Protein AF-A0A2P4XX63-F1 (afdb_monomer_lite)

pLDDT: mean 94.9, std 4.75, range [58.69, 98.56]

Foldseek 3Di:
DACCDPPQPLSVLLVVLLVLLVVLLVLLVVLLVVQAQLLVDDVSHPDPVLNLLVLLQDFCVCVVPVPVSVCVQVVDPVSVVSLVVCCVVCVVSLVSLVCSVVSLVVSVVSVVVSQVCQVVCVSVVDHLVVLCVRPSSVVSNVSSVVSSVSSVVSCVVRQPNSSSRRSVVSNVVVPD

Sequence (176 aa):
MEFLAEENDCGQTLLRLVSRGSAIIAELLRLSNNIPGVFMGPSHVEDPEQLKYLNILFDFAYLKNPEDFENMVNSNTELLDVDDEFMDNHEDILDRFYQLFDGIYKYISDYLEFLDNLEKGFFIQHTLANILLDTDGAQLMCEASSFYKVELLLLDRKIPGPTREKMVIAFYRSKG

Secondary structure (DSSP, 8-state):
--TT-TT-HHHHHHHHHHHHHHHHHHHHHHHHTT--HHHH-GGG-SSGGGGGGGGT---GGGGG-HHHHHHHHHT-HHHHHHHHHHHHHHHHHHHHHHHHHHHHHHHHHHHHHHHHHHHTTTTTT--HHHHHHSHHHHHHHHHHHHHHHHHHHHHHHHS-HHHHHHHHHHHHHHH-

InterPro domains:
  IPR019393 WASH complex, subunit strumpellin [PF10266] (22-176)
  IPR019393 WASH complex, subunit strumpellin [PTHR15691] (1-176)

Radius of gyration: 21.19 Å; chains: 1; bounding box: 50×25×63 Å

Structure (mmCIF, N/CA/C/O backbone):
data_AF-A0A2P4XX63-F1
#
_entry.id   AF-A0A2P4XX63-F1
#
loop_
_atom_site.group_PDB
_atom_site.id
_atom_site.type_symbol
_atom_site.label_atom_id
_atom_site.label_alt_id
_atom_site.label_comp_id
_atom_site.label_asym_id
_atom_site.label_entity_id
_atom_site.label_seq_id
_atom_site.pdbx_PDB_ins_code
_atom_site.Cartn_x
_atom_site.Cartn_y
_atom_site.Cartn_z
_atom_site.occupancy
_atom_site.B_iso_or_equiv
_atom_site.auth_seq_id
_atom_site.auth_comp_id
_atom_site.auth_asym_id
_atom_site.auth_atom_id
_atom_site.pdbx_PDB_model_num
ATOM 1 N N . MET A 1 1 ? 16.998 -4.851 -31.791 1.00 60.56 1 MET A N 1
ATOM 2 C CA . MET A 1 1 ? 16.300 -5.789 -30.896 1.00 60.56 1 MET A CA 1
ATOM 3 C C . MET A 1 1 ? 15.303 -4.940 -30.145 1.00 60.56 1 MET A C 1
ATOM 5 O O . MET A 1 1 ? 15.705 -3.893 -29.655 1.00 60.56 1 MET A O 1
ATOM 9 N N . GLU A 1 2 ? 14.025 -5.283 -30.222 1.00 85.00 2 GLU A N 1
ATOM 10 C CA . GLU A 1 2 ? 12.947 -4.505 -29.609 1.00 85.00 2 GLU A CA 1
ATOM 11 C C . GLU A 1 2 ? 13.089 -4.567 -28.084 1.00 85.00 2 GLU A C 1
ATOM 13 O O . GLU A 1 2 ? 13.375 -5.634 -27.537 1.00 85.00 2 GLU A O 1
ATOM 18 N N . PHE A 1 3 ? 12.976 -3.430 -27.392 1.00 88.75 3 PHE A N 1
ATOM 19 C CA . PHE A 1 3 ? 13.213 -3.385 -25.946 1.00 88.75 3 PHE A CA 1
ATOM 20 C C . PHE A 1 3 ? 12.210 -4.255 -25.175 1.00 88.75 3 PHE A C 1
ATOM 22 O O . PHE A 1 3 ? 12.572 -4.875 -24.181 1.00 88.75 3 PHE A O 1
ATOM 29 N N . LEU A 1 4 ? 10.980 -4.369 -25.680 1.00 92.00 4 LEU A N 1
ATOM 30 C CA . LEU A 1 4 ? 9.896 -5.144 -25.074 1.00 92.00 4 LEU A CA 1
ATOM 31 C C . LEU A 1 4 ? 9.779 -6.581 -25.599 1.00 92.00 4 LEU A C 1
ATOM 33 O O . LEU A 1 4 ? 8.778 -7.244 -25.333 1.00 92.00 4 LEU A O 1
ATOM 37 N N . ALA A 1 5 ? 10.778 -7.077 -26.331 1.00 93.19 5 ALA A N 1
ATOM 38 C CA . ALA A 1 5 ? 10.790 -8.472 -26.756 1.00 93.19 5 ALA A CA 1
ATOM 39 C C . ALA A 1 5 ? 10.753 -9.421 -25.537 1.00 93.19 5 ALA A C 1
ATOM 41 O O . ALA A 1 5 ? 11.236 -9.075 -24.454 1.00 93.19 5 ALA A O 1
ATOM 42 N N . GLU A 1 6 ? 10.160 -10.608 -25.682 1.00 91.19 6 GLU A N 1
ATOM 43 C CA . GLU A 1 6 ? 9.986 -11.556 -24.567 1.00 91.19 6 GLU A CA 1
ATOM 44 C C . GLU A 1 6 ? 11.326 -12.058 -24.015 1.00 91.19 6 GLU A C 1
ATOM 46 O O . GLU A 1 6 ? 11.448 -12.322 -22.821 1.00 91.19 6 GLU A O 1
ATOM 51 N N . GLU A 1 7 ? 12.342 -12.140 -24.871 1.00 92.00 7 GLU A N 1
ATOM 52 C CA . GLU A 1 7 ? 13.711 -12.509 -24.519 1.00 92.00 7 GLU A CA 1
ATOM 53 C C . GLU A 1 7 ? 14.511 -11.382 -23.847 1.00 92.00 7 GLU A C 1
ATOM 55 O O . GLU A 1 7 ? 15.633 -11.611 -23.391 1.00 92.00 7 GLU A O 1
ATOM 60 N N . ASN A 1 8 ? 13.975 -10.157 -23.801 1.00 92.94 8 ASN A N 1
ATOM 61 C CA . ASN A 1 8 ? 14.645 -9.033 -23.165 1.00 92.94 8 ASN A CA 1
ATOM 62 C C . ASN A 1 8 ? 14.301 -8.970 -21.674 1.00 92.94 8 ASN A C 1
ATOM 64 O O . ASN A 1 8 ? 13.370 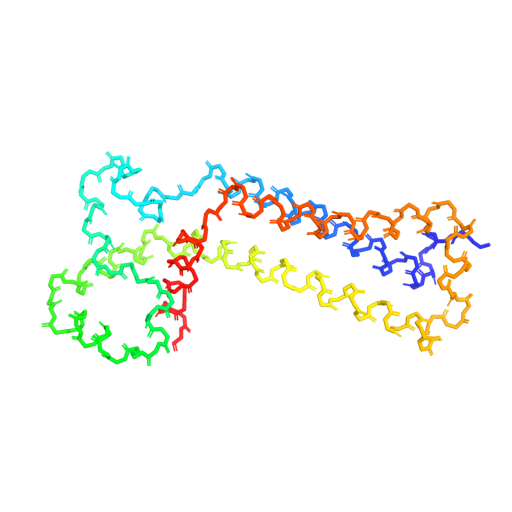-8.276 -21.262 1.00 92.94 8 ASN A O 1
ATOM 68 N N . ASP A 1 9 ? 15.102 -9.644 -20.850 1.00 93.75 9 ASP A N 1
ATOM 69 C CA . ASP A 1 9 ? 14.909 -9.673 -19.396 1.00 93.75 9 ASP A CA 1
ATOM 70 C C . ASP A 1 9 ? 14.842 -8.271 -18.767 1.00 93.75 9 ASP A C 1
ATOM 72 O O . AS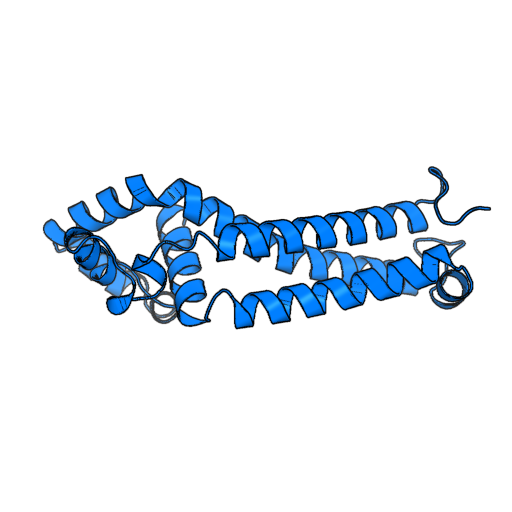P A 1 9 ? 14.065 -8.046 -17.836 1.00 93.75 9 ASP A O 1
ATOM 76 N N . CYS A 1 10 ? 15.612 -7.305 -19.282 1.00 95.25 10 CYS A N 1
ATOM 77 C CA . CYS A 1 10 ? 15.602 -5.927 -18.790 1.00 95.25 10 CYS A CA 1
ATOM 78 C C . CYS A 1 10 ? 14.257 -5.249 -19.065 1.00 95.25 10 CYS A C 1
ATOM 80 O O . CYS A 1 10 ? 13.636 -4.699 -18.151 1.00 95.25 10 CYS A O 1
ATOM 82 N N . GLY A 1 11 ? 13.805 -5.301 -20.320 1.00 95.69 11 GLY A N 1
ATOM 83 C CA . GLY A 1 11 ? 12.534 -4.718 -20.738 1.00 95.69 11 GLY A CA 1
ATOM 84 C C . GLY A 1 11 ? 11.343 -5.382 -20.057 1.00 95.69 11 GLY A C 1
ATOM 85 O O . GLY A 1 11 ? 10.478 -4.690 -19.525 1.00 95.69 11 GLY A O 1
ATOM 86 N N . GLN A 1 12 ? 11.338 -6.715 -19.967 1.00 96.50 12 GLN A N 1
ATOM 87 C CA . GLN A 1 12 ? 10.283 -7.471 -19.286 1.00 96.50 12 GLN A CA 1
ATOM 88 C C . GLN A 1 12 ? 10.231 -7.185 -17.782 1.00 96.50 12 GLN A C 1
ATOM 90 O O . GLN A 1 12 ? 9.143 -7.064 -17.215 1.00 96.50 12 GLN A O 1
ATOM 95 N N . THR A 1 13 ? 11.383 -7.041 -17.120 1.00 96.62 13 THR A N 1
ATOM 96 C CA . THR A 1 13 ? 11.429 -6.684 -15.692 1.00 96.62 13 THR A CA 1
ATOM 97 C C . THR A 1 13 ? 10.826 -5.303 -15.457 1.00 96.62 13 THR A C 1
ATOM 99 O O . THR A 1 13 ? 9.951 -5.149 -14.602 1.00 96.62 13 THR A O 1
ATOM 102 N N . LEU A 1 14 ? 11.227 -4.310 -16.256 1.00 97.25 14 LEU A N 1
ATOM 103 C CA . LEU A 1 14 ? 10.703 -2.952 -16.146 1.00 97.25 14 LEU A CA 1
ATOM 104 C C . LEU A 1 14 ? 9.204 -2.878 -16.481 1.00 97.25 14 LEU A C 1
ATOM 106 O O . LEU A 1 14 ? 8.441 -2.236 -15.761 1.00 97.25 14 LEU A O 1
ATOM 110 N N . LEU A 1 15 ? 8.754 -3.587 -17.519 1.00 97.62 15 LEU A N 1
ATOM 111 C CA . LEU A 1 15 ? 7.342 -3.653 -17.898 1.00 97.62 15 LEU A CA 1
ATOM 112 C C . LEU A 1 15 ? 6.475 -4.257 -16.782 1.00 97.62 15 LEU A C 1
ATOM 114 O O . LEU A 1 15 ? 5.393 -3.743 -16.484 1.00 97.62 15 LEU A O 1
ATOM 118 N N . ARG A 1 16 ? 6.949 -5.325 -16.126 1.00 97.81 16 ARG A N 1
ATOM 119 C CA . ARG A 1 16 ? 6.262 -5.936 -14.974 1.00 97.81 16 ARG A CA 1
ATOM 120 C C . ARG A 1 16 ? 6.200 -4.987 -13.781 1.00 97.81 16 ARG A C 1
ATOM 122 O O . ARG A 1 16 ? 5.150 -4.912 -13.142 1.00 97.81 16 ARG A O 1
ATOM 129 N N . LEU A 1 17 ? 7.280 -4.248 -13.507 1.00 98.12 17 LEU A N 1
ATOM 130 C CA . LEU A 1 17 ? 7.293 -3.213 -12.470 1.00 98.12 17 LEU A CA 1
ATOM 131 C C . LEU A 1 17 ? 6.202 -2.177 -12.739 1.00 98.12 17 LEU A C 1
ATOM 133 O O . LEU A 1 17 ? 5.307 -2.019 -11.913 1.00 98.12 17 LEU A O 1
ATOM 137 N N . VAL A 1 18 ? 6.207 -1.550 -13.916 1.00 98.19 18 VAL A N 1
ATOM 138 C CA . VAL A 1 18 ? 5.215 -0.531 -14.300 1.00 98.19 18 VAL A CA 1
ATOM 139 C C . VAL A 1 18 ? 3.785 -1.077 -14.234 1.00 98.19 18 VAL A C 1
ATOM 141 O O . VAL A 1 18 ? 2.903 -0.437 -13.656 1.00 98.19 18 VAL A O 1
ATOM 144 N N . SER A 1 19 ? 3.558 -2.291 -14.742 1.00 97.81 19 SER A N 1
ATOM 145 C CA . SER A 1 19 ? 2.246 -2.953 -14.684 1.00 97.81 19 SER A CA 1
ATOM 146 C C . SER A 1 19 ? 1.752 -3.121 -13.244 1.00 97.81 19 SER A C 1
ATOM 148 O O . SER A 1 19 ? 0.583 -2.868 -12.949 1.00 97.81 19 SER A O 1
ATOM 150 N N . ARG A 1 20 ? 2.646 -3.497 -12.320 1.00 98.00 20 ARG A N 1
ATOM 151 C CA . ARG A 1 20 ? 2.322 -3.615 -10.896 1.00 98.00 20 ARG A CA 1
ATOM 152 C C . ARG A 1 20 ? 2.021 -2.259 -10.257 1.00 98.00 20 ARG A C 1
ATOM 154 O O . ARG A 1 20 ? 1.056 -2.175 -9.507 1.00 98.00 20 ARG A O 1
ATOM 161 N N . GLY A 1 21 ? 2.782 -1.210 -10.575 1.00 98.25 21 GLY A N 1
ATOM 162 C CA . GLY A 1 21 ? 2.507 0.148 -10.079 1.00 98.25 21 GLY A CA 1
ATOM 163 C C . GLY A 1 21 ? 1.122 0.647 -10.506 1.00 98.25 21 GLY A C 1
ATOM 164 O O . GLY A 1 21 ? 0.346 1.152 -9.698 1.00 98.25 21 GLY A O 1
ATOM 165 N N . SER A 1 22 ? 0.735 0.388 -11.759 1.00 97.94 22 SER A N 1
ATOM 166 C CA . SER A 1 22 ? -0.620 0.689 -12.242 1.00 97.94 22 SER A CA 1
ATOM 167 C C . SER A 1 22 ? -1.705 -0.044 -11.435 1.00 97.94 22 SER A C 1
ATOM 169 O O . SER A 1 22 ? -2.697 0.566 -11.024 1.00 97.94 22 SER A O 1
ATOM 171 N N . ALA A 1 23 ? -1.497 -1.334 -11.147 1.00 98.38 23 ALA A N 1
ATOM 172 C CA . ALA A 1 23 ? -2.421 -2.129 -10.340 1.00 98.38 23 ALA A CA 1
ATOM 173 C C . ALA A 1 23 ? -2.522 -1.628 -8.887 1.00 98.38 23 ALA A C 1
ATOM 175 O O . ALA A 1 23 ? -3.627 -1.558 -8.347 1.00 98.38 23 ALA A O 1
ATOM 176 N N . ILE A 1 24 ? -1.403 -1.224 -8.275 1.00 98.56 24 ILE A N 1
ATOM 177 C CA . ILE A 1 24 ? -1.372 -0.643 -6.923 1.00 98.56 24 ILE A CA 1
ATOM 178 C C . ILE A 1 24 ? -2.178 0.656 -6.881 1.00 98.56 24 ILE A C 1
ATOM 180 O O . ILE A 1 24 ? -3.009 0.825 -5.992 1.00 98.56 24 ILE A O 1
ATOM 184 N N . ILE A 1 25 ? -2.001 1.553 -7.856 1.00 98.50 25 ILE A N 1
ATOM 185 C CA . ILE A 1 25 ? -2.773 2.804 -7.937 1.00 98.50 25 ILE A CA 1
ATOM 186 C C . ILE A 1 25 ? -4.274 2.518 -8.063 1.00 98.50 25 ILE A C 1
ATOM 188 O O . ILE A 1 25 ? -5.088 3.158 -7.389 1.00 98.50 25 ILE A O 1
ATOM 192 N N . ALA A 1 26 ? -4.655 1.559 -8.911 1.00 98.38 26 ALA A N 1
ATOM 193 C CA . ALA A 1 26 ? -6.051 1.168 -9.073 1.00 98.38 26 ALA A CA 1
ATOM 194 C C . ALA A 1 26 ? -6.642 0.626 -7.761 1.00 98.38 26 ALA A C 1
ATOM 196 O O . ALA A 1 26 ? -7.747 1.017 -7.370 1.00 98.38 26 ALA A O 1
ATOM 197 N N . GLU A 1 27 ? -5.893 -0.222 -7.053 1.00 98.12 27 GLU A N 1
ATOM 198 C CA . GLU A 1 27 ? -6.313 -0.769 -5.765 1.00 98.12 27 GLU A CA 1
ATOM 199 C C . GLU A 1 27 ? -6.403 0.305 -4.680 1.00 98.12 27 GLU A C 1
ATOM 201 O O . GLU A 1 27 ? -7.392 0.347 -3.950 1.00 98.12 27 GLU A O 1
ATOM 206 N N . LEU A 1 28 ? -5.439 1.229 -4.625 1.00 98.50 28 LEU A N 1
ATOM 207 C CA . LEU A 1 28 ? -5.440 2.373 -3.714 1.00 98.50 28 LEU A CA 1
ATOM 208 C C . LEU A 1 28 ? -6.716 3.191 -3.885 1.00 98.50 28 LEU A C 1
ATOM 210 O O . LEU A 1 28 ? -7.431 3.447 -2.916 1.00 98.50 28 LEU A O 1
ATOM 214 N N . LEU A 1 29 ? -7.034 3.578 -5.122 1.00 98.06 29 LEU A N 1
ATOM 215 C CA . LEU A 1 29 ? -8.239 4.349 -5.413 1.00 98.06 29 LEU A CA 1
ATOM 216 C C . LEU A 1 29 ? -9.500 3.582 -5.005 1.00 98.06 29 LEU A C 1
ATOM 218 O O . LEU A 1 29 ? -10.393 4.167 -4.391 1.00 98.06 29 LEU A O 1
ATOM 222 N N . ARG A 1 30 ? -9.558 2.276 -5.285 1.00 97.81 30 ARG A N 1
ATOM 223 C CA . ARG A 1 30 ? -10.694 1.424 -4.920 1.00 97.81 30 ARG A CA 1
ATOM 224 C C . ARG A 1 30 ? -10.883 1.325 -3.407 1.00 97.81 30 ARG A C 1
ATOM 226 O O . ARG A 1 30 ? -11.990 1.568 -2.929 1.00 97.81 30 ARG A O 1
ATOM 233 N N . LEU A 1 31 ? -9.829 0.996 -2.664 1.00 97.69 31 LEU A N 1
ATOM 234 C CA . LEU A 1 31 ? -9.875 0.869 -1.208 1.00 97.69 31 LEU A CA 1
ATOM 235 C C . LEU A 1 31 ? -10.145 2.214 -0.535 1.00 97.69 31 LEU A C 1
ATOM 237 O O . LEU A 1 31 ? -10.940 2.278 0.395 1.00 97.69 31 LEU A O 1
ATOM 241 N N . SER A 1 32 ? -9.588 3.310 -1.055 1.00 97.00 32 SER A N 1
ATOM 242 C CA . SER A 1 32 ? -9.819 4.638 -0.481 1.00 97.00 32 SER A CA 1
ATOM 243 C C . SER A 1 32 ? -11.277 5.098 -0.505 1.00 97.00 32 SER A C 1
ATOM 245 O O . SER A 1 32 ? -11.686 5.883 0.345 1.00 97.00 32 SER A O 1
ATOM 247 N N . ASN A 1 33 ? -12.076 4.599 -1.452 1.00 95.81 33 ASN A N 1
ATOM 248 C CA . ASN A 1 33 ? -13.509 4.888 -1.511 1.00 95.81 33 ASN A CA 1
ATOM 249 C C . ASN A 1 33 ? -14.336 4.004 -0.560 1.00 95.81 33 ASN A C 1
ATOM 251 O O . ASN A 1 33 ? -15.538 4.211 -0.448 1.00 95.81 33 ASN A O 1
ATOM 255 N N . ASN A 1 34 ? -13.715 3.016 0.090 1.00 94.56 34 ASN A N 1
ATOM 256 C CA . ASN A 1 34 ? -14.364 2.016 0.941 1.00 94.56 34 ASN A CA 1
ATOM 257 C C . ASN A 1 34 ? -13.652 1.889 2.300 1.00 94.56 34 ASN A C 1
ATOM 259 O O . ASN A 1 34 ? -13.542 0.794 2.846 1.00 94.56 34 ASN A O 1
ATOM 263 N N . ILE A 1 35 ? -13.127 2.998 2.833 1.00 96.06 35 ILE A N 1
ATOM 264 C CA . ILE A 1 35 ? -12.552 3.033 4.181 1.00 96.06 35 ILE A CA 1
ATOM 265 C C . ILE A 1 35 ? -13.694 2.948 5.204 1.00 96.06 35 ILE A C 1
ATOM 267 O O . ILE A 1 35 ? -14.557 3.831 5.194 1.00 96.06 35 ILE A O 1
ATOM 271 N N . PRO A 1 36 ? -13.699 1.963 6.122 1.00 95.62 36 PRO A N 1
ATOM 272 C CA . PRO A 1 36 ? -14.678 1.931 7.202 1.00 95.62 36 PRO A CA 1
ATOM 273 C C . PRO A 1 36 ? -14.568 3.173 8.096 1.00 95.62 36 PRO A C 1
ATOM 275 O O . PRO A 1 36 ? -13.471 3.571 8.504 1.00 95.62 36 PRO A O 1
ATOM 278 N N . GLY A 1 37 ? -15.711 3.784 8.421 1.00 95.25 37 GLY A N 1
ATOM 279 C CA . GLY A 1 37 ? -15.781 5.051 9.159 1.00 95.25 37 GLY A CA 1
ATOM 280 C C . GLY A 1 37 ? -15.061 5.035 10.510 1.00 95.25 37 GLY A C 1
ATOM 281 O O . GLY A 1 37 ? -14.464 6.034 10.912 1.00 95.25 37 GLY A O 1
ATOM 282 N N . VAL A 1 38 ? -15.016 3.869 11.159 1.00 95.81 38 VAL A N 1
ATOM 283 C CA . VAL A 1 38 ? -14.346 3.626 12.447 1.00 95.81 38 VAL A CA 1
ATOM 284 C C . VAL A 1 38 ? -12.858 4.008 12.424 1.00 95.81 38 VAL A C 1
ATOM 286 O O . VAL A 1 38 ? -12.341 4.560 13.396 1.00 95.81 38 VAL A O 1
ATOM 289 N N . PHE A 1 39 ? -12.176 3.850 11.284 1.00 95.81 39 PHE A N 1
ATOM 290 C CA . PHE A 1 39 ? -10.771 4.250 11.131 1.00 95.81 39 PHE A CA 1
ATOM 291 C C . PHE A 1 39 ? -10.594 5.755 10.867 1.00 95.81 39 PHE A C 1
ATOM 293 O O . PHE A 1 39 ? -9.520 6.311 11.117 1.00 95.81 39 PHE A O 1
ATOM 300 N N . MET A 1 40 ? -11.629 6.438 10.373 1.00 94.50 40 MET A N 1
ATOM 301 C CA . MET A 1 40 ? -11.612 7.883 10.094 1.00 94.50 40 MET A CA 1
ATOM 302 C C . MET A 1 40 ? -12.003 8.729 11.313 1.00 94.50 40 MET A C 1
ATOM 304 O O . MET A 1 40 ? -11.693 9.918 11.361 1.00 94.50 40 MET A O 1
ATOM 308 N N . GLY A 1 41 ? -12.600 8.114 12.335 1.00 91.06 41 GLY A N 1
ATOM 309 C CA . GLY A 1 41 ? -12.926 8.747 13.612 1.00 91.06 41 GLY A CA 1
ATOM 310 C C . GLY A 1 41 ? -14.431 8.887 13.855 1.00 91.06 41 GLY A C 1
ATOM 311 O O . GLY A 1 41 ? -15.238 8.539 12.996 1.00 91.06 41 GLY A O 1
ATOM 312 N N . PRO A 1 42 ? -14.833 9.418 15.024 1.00 92.94 42 PRO A N 1
ATOM 313 C CA . PRO A 1 42 ? -16.214 9.342 15.507 1.00 92.94 42 PRO A CA 1
ATOM 314 C C . PRO A 1 42 ? -17.236 10.034 14.599 1.00 92.94 42 PRO A C 1
ATOM 316 O O . PRO A 1 42 ? -18.365 9.576 14.496 1.00 92.94 42 PRO A O 1
ATOM 319 N N . SER A 1 43 ? -16.853 11.108 13.902 1.00 93.50 43 SER A N 1
ATOM 320 C CA . SER A 1 43 ? -17.744 11.830 12.981 1.00 93.50 43 SER A CA 1
ATOM 321 C C . SER A 1 43 ? -18.046 11.084 11.680 1.00 93.50 43 SER A C 1
ATOM 323 O O . SER A 1 43 ? -18.910 11.520 10.926 1.00 93.50 43 SER A O 1
ATOM 325 N N . HIS A 1 44 ? -17.309 10.011 11.389 1.00 93.69 44 HIS A N 1
ATOM 326 C CA . HIS A 1 44 ? -17.451 9.208 10.174 1.00 93.69 44 HIS A CA 1
ATOM 327 C C . HIS A 1 44 ? -18.153 7.872 10.426 1.00 93.69 44 HIS A C 1
ATOM 329 O O . HIS A 1 44 ? -18.371 7.115 9.485 1.00 93.69 44 HIS A O 1
ATOM 335 N N . VAL A 1 45 ? -18.481 7.571 11.682 1.00 94.69 45 VAL A N 1
ATOM 336 C CA . VAL A 1 45 ? -19.187 6.352 12.059 1.00 94.69 45 VAL A CA 1
ATOM 337 C C . VAL A 1 45 ? -20.681 6.548 11.799 1.00 94.69 45 VAL A C 1
ATOM 339 O O . VAL A 1 45 ? -21.309 7.419 12.399 1.00 94.69 45 VAL A O 1
ATOM 342 N N . GLU A 1 46 ? -21.235 5.760 10.878 1.00 90.88 46 GLU A N 1
ATOM 343 C CA . GLU A 1 46 ? -22.652 5.840 10.493 1.00 90.88 46 GLU A CA 1
ATOM 344 C C . GLU A 1 46 ? -23.565 5.151 11.513 1.00 90.88 46 GLU A C 1
ATOM 346 O O . GLU A 1 46 ? -24.637 5.668 11.829 1.00 90.88 46 GLU A O 1
ATOM 351 N N . ASP A 1 47 ? -23.124 4.011 12.049 1.00 93.06 47 ASP A N 1
ATOM 352 C CA . ASP A 1 47 ? -23.837 3.250 13.071 1.00 93.06 47 ASP A CA 1
ATOM 353 C C . ASP A 1 47 ? -23.288 3.574 14.473 1.00 93.06 47 ASP A C 1
ATOM 355 O O . ASP A 1 47 ? -22.139 3.232 14.771 1.00 93.06 47 ASP A O 1
ATOM 359 N N . PRO A 1 48 ? -24.081 4.202 15.364 1.00 93.19 48 PRO A N 1
ATOM 360 C CA . PRO A 1 48 ? -23.656 4.534 16.720 1.00 93.19 48 PRO A CA 1
ATOM 361 C C . PRO A 1 48 ? -23.112 3.352 17.529 1.00 93.19 48 PRO A C 1
ATOM 363 O O . PRO A 1 48 ? -22.278 3.573 18.408 1.00 93.19 48 PRO A O 1
ATOM 366 N N . GLU A 1 49 ? -23.538 2.116 17.250 1.00 91.81 49 GLU A N 1
ATOM 367 C CA . GLU A 1 49 ? -23.023 0.935 17.950 1.00 91.81 49 GLU A CA 1
ATOM 368 C C . GLU A 1 49 ? -21.535 0.697 17.663 1.00 91.81 49 GLU A C 1
ATOM 370 O O . GLU A 1 49 ? -20.809 0.228 18.536 1.00 91.81 49 GLU A O 1
ATOM 375 N N . GLN A 1 50 ? -21.036 1.114 16.496 1.00 93.75 50 GLN A N 1
ATOM 376 C CA . GLN A 1 50 ? -19.631 0.964 16.111 1.00 93.75 50 GLN A CA 1
ATOM 377 C C . GLN A 1 50 ? -18.699 1.985 16.780 1.00 93.75 50 GLN A C 1
ATOM 379 O O . GLN A 1 50 ? -17.476 1.856 16.701 1.00 93.75 50 GLN A O 1
ATOM 384 N N . LEU A 1 51 ? -19.236 2.991 17.484 1.00 94.94 51 LEU A N 1
ATOM 385 C CA . LEU A 1 51 ? -18.414 3.945 18.240 1.00 94.94 51 LEU A CA 1
ATOM 386 C C . LEU A 1 51 ? -17.591 3.253 19.335 1.00 94.94 51 LEU A C 1
ATOM 388 O O . LEU A 1 51 ? -16.522 3.750 19.690 1.00 94.94 51 LEU A O 1
ATOM 392 N N . LYS A 1 52 ? -18.049 2.096 19.832 1.00 95.19 52 LYS A N 1
ATOM 393 C CA . LYS A 1 52 ? -17.327 1.288 20.826 1.00 95.19 52 LYS A CA 1
ATOM 394 C C . LYS A 1 52 ? -15.960 0.807 20.323 1.00 95.19 52 LYS A C 1
ATOM 396 O O . LYS A 1 52 ? -15.023 0.755 21.116 1.00 95.19 52 LYS A O 1
ATOM 401 N N . TYR A 1 53 ? -15.806 0.563 19.016 1.00 96.19 53 TYR A N 1
ATOM 402 C CA . TYR A 1 53 ? -14.536 0.116 18.426 1.00 96.19 53 TYR A CA 1
ATOM 403 C C . TYR A 1 53 ? -13.424 1.163 18.552 1.00 96.19 53 TYR A C 1
ATOM 405 O O . TYR A 1 53 ? -12.244 0.828 18.566 1.00 96.19 53 TYR A O 1
ATOM 413 N N . LEU A 1 54 ? -13.769 2.447 18.705 1.00 94.38 54 LEU A N 1
ATOM 414 C CA . LEU A 1 54 ? -12.772 3.505 18.889 1.00 94.38 54 LEU A CA 1
ATOM 415 C C . LEU A 1 54 ? -11.932 3.318 20.163 1.00 94.38 54 LEU A C 1
ATOM 417 O O . LEU A 1 54 ? -10.835 3.866 20.233 1.00 94.38 54 LEU A O 1
ATOM 421 N N . ASN A 1 55 ? -12.419 2.546 21.140 1.00 94.44 55 ASN A N 1
ATOM 422 C CA . ASN A 1 55 ? -11.705 2.269 22.386 1.00 94.44 55 ASN A CA 1
ATOM 423 C C . ASN A 1 55 ? -10.569 1.244 22.224 1.00 94.44 55 ASN A C 1
ATOM 425 O O . ASN A 1 55 ? -9.680 1.210 23.070 1.00 94.44 55 ASN A O 1
ATOM 429 N N . ILE A 1 56 ? -10.591 0.437 21.156 1.00 94.69 56 ILE A N 1
ATOM 430 C CA . ILE A 1 56 ? -9.582 -0.601 20.864 1.00 94.69 56 ILE A CA 1
ATOM 431 C C . ILE A 1 56 ? -8.713 -0.263 19.638 1.00 94.69 56 ILE A C 1
ATOM 433 O O . ILE A 1 56 ? -7.758 -0.970 19.311 1.00 94.69 56 ILE A O 1
ATOM 437 N N . LEU A 1 57 ? -9.022 0.845 18.950 1.00 95.69 57 LEU A N 1
ATOM 438 C CA . LEU A 1 57 ? -8.263 1.343 17.805 1.00 95.69 57 LEU A CA 1
ATOM 439 C C . LEU A 1 57 ? -7.135 2.271 18.259 1.00 95.69 57 LEU A C 1
ATOM 441 O O . LEU A 1 57 ? -7.326 3.477 18.440 1.00 95.69 57 LEU A O 1
ATOM 445 N N . PHE A 1 58 ? -5.941 1.704 18.383 1.00 96.00 58 PHE A N 1
ATOM 446 C CA . PHE A 1 58 ? -4.738 2.427 18.787 1.00 96.00 58 PHE A CA 1
ATOM 447 C C . PHE A 1 58 ? -3.954 2.978 17.589 1.00 96.00 58 PHE A C 1
ATOM 449 O O . PHE A 1 58 ? -4.056 2.480 16.469 1.00 96.00 58 PHE A O 1
ATOM 456 N N . ASP A 1 59 ? -3.165 4.023 17.829 1.00 95.81 59 ASP A N 1
ATOM 457 C CA . ASP A 1 59 ? -2.215 4.584 16.866 1.00 95.81 59 ASP A CA 1
ATOM 458 C C . ASP A 1 59 ? -0.795 4.029 17.106 1.00 95.81 59 ASP A C 1
ATOM 460 O O . ASP A 1 59 ? -0.593 3.082 17.872 1.00 95.81 59 ASP A O 1
ATOM 464 N N . PHE A 1 60 ? 0.226 4.615 16.475 1.00 96.19 60 PHE A N 1
ATOM 465 C CA . PHE A 1 60 ? 1.611 4.165 16.652 1.00 96.19 60 PHE A CA 1
ATOM 466 C C . PHE A 1 60 ? 2.172 4.319 18.076 1.00 96.19 60 PHE A C 1
ATOM 468 O O . PHE A 1 60 ? 3.243 3.773 18.356 1.00 96.19 60 PHE A O 1
ATOM 475 N N . ALA A 1 61 ? 1.484 4.995 19.004 1.00 95.25 61 ALA A N 1
ATOM 476 C CA . ALA A 1 61 ? 1.857 4.968 20.417 1.00 95.25 61 ALA A CA 1
ATOM 477 C C . ALA A 1 61 ? 1.806 3.548 21.001 1.00 95.25 61 ALA A C 1
ATOM 479 O O . ALA A 1 61 ? 2.600 3.251 21.896 1.00 95.25 61 ALA A O 1
ATOM 480 N N . TYR A 1 62 ? 0.965 2.666 20.445 1.00 96.50 62 TYR A N 1
ATOM 481 C CA . TYR A 1 62 ? 0.908 1.246 20.797 1.00 96.50 62 TYR A CA 1
ATOM 482 C C . TYR A 1 62 ? 2.286 0.576 20.730 1.00 96.50 62 TYR A C 1
ATOM 484 O O . TYR A 1 62 ? 2.695 -0.099 21.669 1.00 96.50 62 TYR A O 1
ATOM 492 N N . LEU A 1 63 ? 3.065 0.850 19.677 1.00 94.88 63 LEU A N 1
ATOM 493 C CA . LEU A 1 63 ? 4.376 0.225 19.454 1.00 94.88 63 LEU A CA 1
ATOM 494 C C . LEU A 1 63 ? 5.416 0.567 20.531 1.00 94.88 63 LEU A C 1
ATOM 496 O O . LEU A 1 63 ? 6.449 -0.094 20.608 1.00 94.88 63 LEU A O 1
ATOM 500 N N . LYS A 1 64 ? 5.183 1.605 21.345 1.00 94.88 64 LYS A N 1
ATOM 501 C CA . LYS A 1 64 ? 6.097 1.980 22.432 1.00 94.88 64 LYS A CA 1
ATOM 502 C C . LYS A 1 64 ? 5.920 1.097 23.660 1.00 94.88 64 LYS A C 1
ATOM 504 O O . LYS A 1 64 ? 6.924 0.707 24.241 1.00 94.88 64 LYS A O 1
ATOM 509 N N . ASN A 1 65 ? 4.675 0.801 24.035 1.00 94.06 65 ASN A N 1
ATOM 510 C CA . ASN A 1 65 ? 4.343 0.003 25.218 1.00 94.06 65 ASN A CA 1
ATOM 511 C C . ASN A 1 65 ? 3.168 -0.954 24.926 1.00 94.06 65 ASN A C 1
ATOM 513 O O . ASN A 1 65 ? 2.095 -0.763 25.499 1.00 94.06 65 ASN A O 1
ATOM 517 N N . PRO A 1 66 ? 3.329 -1.972 24.055 1.00 94.56 66 PRO A N 1
ATOM 518 C CA . PRO A 1 66 ? 2.226 -2.859 23.669 1.00 94.56 66 PRO A CA 1
ATOM 519 C C . PRO A 1 66 ? 1.526 -3.506 24.871 1.00 94.56 66 PRO A C 1
ATOM 521 O O . PRO A 1 66 ? 0.302 -3.558 24.926 1.00 94.56 66 PRO A O 1
ATOM 524 N N . GLU A 1 67 ? 2.305 -3.912 25.880 1.00 94.31 67 GLU A N 1
ATOM 525 C CA . GLU A 1 67 ? 1.805 -4.561 27.096 1.00 94.31 67 GLU A CA 1
ATOM 526 C C . GLU A 1 67 ? 0.768 -3.716 27.846 1.00 94.31 67 GLU A C 1
ATOM 528 O O . GLU A 1 67 ? -0.206 -4.266 28.349 1.00 94.31 67 GLU A O 1
ATOM 533 N N . ASP A 1 68 ? 0.926 -2.391 27.910 1.00 94.50 68 ASP A N 1
ATOM 534 C CA . ASP A 1 68 ? -0.022 -1.521 28.621 1.00 94.50 68 ASP A CA 1
ATOM 535 C C . ASP A 1 68 ? -1.390 -1.497 27.924 1.00 94.50 68 ASP A C 1
ATOM 537 O O . ASP A 1 68 ? -2.433 -1.534 28.582 1.00 94.50 68 ASP A O 1
ATOM 541 N N . PHE A 1 69 ? -1.388 -1.464 26.589 1.00 94.69 69 PHE A N 1
ATOM 542 C CA . PHE A 1 69 ? -2.606 -1.483 25.783 1.00 94.69 69 PHE A CA 1
ATOM 543 C C . PHE A 1 69 ? -3.281 -2.852 25.831 1.00 94.69 69 PHE A C 1
ATOM 545 O O . PHE A 1 69 ? -4.480 -2.931 26.088 1.00 94.69 69 PHE A O 1
ATOM 552 N N . GLU A 1 70 ? -2.511 -3.928 25.672 1.00 94.56 70 GLU A N 1
ATOM 553 C CA . GLU A 1 70 ? -3.054 -5.283 25.742 1.00 94.56 70 GLU A CA 1
ATOM 554 C C . GLU A 1 70 ? -3.571 -5.607 27.147 1.00 94.56 70 GLU A C 1
ATOM 556 O O . GLU A 1 70 ? -4.647 -6.179 27.289 1.00 94.56 70 GLU A O 1
ATOM 561 N N . ASN A 1 71 ? -2.887 -5.188 28.215 1.00 94.50 71 ASN A N 1
ATOM 562 C CA . ASN A 1 71 ? -3.395 -5.354 29.579 1.00 94.50 71 ASN A CA 1
ATOM 563 C C . ASN A 1 71 ? -4.692 -4.563 29.807 1.00 94.50 71 ASN A C 1
ATOM 565 O O . ASN A 1 71 ? -5.593 -5.044 30.496 1.00 94.50 71 ASN A O 1
ATOM 569 N N . MET A 1 72 ? -4.813 -3.363 29.235 1.00 93.62 72 MET A N 1
ATOM 570 C CA . MET A 1 72 ? -6.033 -2.556 29.314 1.00 93.62 72 MET A CA 1
ATOM 571 C C . MET A 1 72 ? -7.224 -3.249 28.639 1.00 93.62 72 MET A C 1
ATOM 573 O O . MET A 1 72 ? -8.307 -3.258 29.220 1.00 93.62 72 MET A O 1
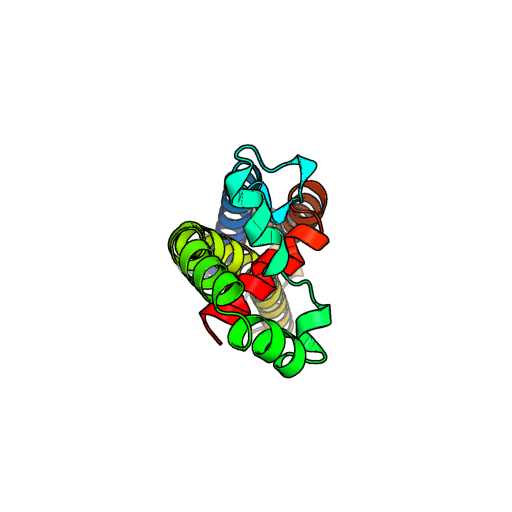ATOM 577 N N . VAL A 1 73 ? -7.025 -3.853 27.464 1.00 94.06 73 VAL A N 1
ATOM 578 C CA . VAL A 1 73 ? -8.075 -4.613 26.764 1.00 94.06 73 VAL A CA 1
ATOM 579 C C . VAL A 1 73 ? -8.390 -5.903 27.525 1.00 94.06 73 VAL A C 1
ATOM 581 O O . VAL A 1 73 ? -9.524 -6.107 27.943 1.00 94.06 73 VAL A O 1
ATOM 584 N N . ASN A 1 74 ? -7.376 -6.719 27.827 1.00 92.88 74 ASN A N 1
ATOM 585 C CA . ASN A 1 74 ? -7.538 -8.040 28.445 1.00 92.88 74 ASN A CA 1
ATOM 586 C C . ASN A 1 74 ? -8.100 -8.007 29.878 1.00 92.88 74 ASN A C 1
ATOM 588 O O . ASN A 1 74 ? -8.687 -8.985 30.339 1.00 92.88 74 ASN A O 1
ATOM 592 N N . SER A 1 75 ? -7.910 -6.908 30.614 1.00 94.38 75 SER A N 1
ATOM 593 C CA . SER A 1 75 ? -8.444 -6.762 31.977 1.00 94.38 75 SER A CA 1
ATOM 594 C C . SER A 1 75 ? -9.914 -6.337 32.023 1.00 94.38 75 SER A C 1
ATOM 596 O O . SER A 1 75 ? -10.515 -6.365 33.100 1.00 94.38 75 SER A O 1
ATOM 598 N N . ASN A 1 76 ? -10.507 -5.973 30.882 1.00 95.44 76 ASN A N 1
ATOM 599 C CA . ASN A 1 76 ? -11.894 -5.547 30.781 1.00 95.44 76 ASN A CA 1
ATOM 600 C C . ASN A 1 76 ? -12.674 -6.457 29.822 1.00 95.44 76 ASN A C 1
ATOM 602 O O . ASN A 1 76 ? -12.501 -6.392 28.609 1.00 95.44 76 ASN A O 1
ATOM 606 N N . THR A 1 77 ? -13.590 -7.258 30.371 1.00 94.75 77 THR A N 1
ATOM 607 C CA . THR A 1 77 ? -14.436 -8.177 29.594 1.00 94.75 77 THR A CA 1
ATOM 608 C C . THR A 1 77 ? -15.225 -7.469 28.491 1.00 94.75 77 THR A C 1
ATOM 610 O O . THR A 1 77 ? -15.325 -7.999 27.396 1.00 94.75 77 THR A O 1
ATOM 613 N N . GLU A 1 78 ? -15.712 -6.248 28.730 1.00 94.88 78 GLU A N 1
ATOM 614 C CA . GLU A 1 78 ? -16.450 -5.498 27.706 1.00 94.88 78 GLU A CA 1
ATOM 615 C C . GLU A 1 78 ? -15.546 -5.068 26.541 1.00 94.88 78 GLU A C 1
ATOM 617 O O . GLU A 1 78 ? -16.002 -5.018 25.404 1.00 94.88 78 GLU A O 1
ATOM 622 N N . LEU A 1 79 ? -14.269 -4.752 26.799 1.00 94.75 79 LEU A N 1
ATOM 623 C CA . LEU A 1 79 ? -13.325 -4.391 25.734 1.00 94.75 79 LEU A CA 1
ATOM 624 C C . LEU A 1 79 ? -12.867 -5.612 24.941 1.00 94.75 79 LEU A C 1
ATOM 626 O O . LEU A 1 79 ? -12.667 -5.481 23.740 1.00 94.75 79 LEU A O 1
ATOM 630 N N . LEU A 1 80 ? -12.737 -6.769 25.593 1.00 94.81 80 LEU A N 1
ATOM 631 C CA . LEU A 1 80 ? -12.461 -8.039 24.922 1.00 94.81 80 LEU A CA 1
ATOM 632 C C . LEU A 1 80 ? -13.568 -8.406 23.935 1.00 94.81 80 LEU A C 1
ATOM 634 O O . LEU A 1 80 ? -13.279 -8.619 22.763 1.00 94.81 80 LEU A O 1
ATOM 638 N N . ASP A 1 81 ? -14.829 -8.379 24.377 1.00 95.88 81 ASP A N 1
ATOM 639 C CA . ASP A 1 81 ? -15.972 -8.677 23.505 1.00 95.88 81 ASP A CA 1
ATOM 640 C C . ASP A 1 81 ? -16.020 -7.716 22.298 1.00 95.88 81 ASP A C 1
ATOM 642 O O . ASP A 1 81 ? -16.352 -8.107 21.180 1.00 95.88 81 ASP A O 1
ATOM 646 N N . VAL A 1 82 ? -15.660 -6.444 22.515 1.00 96.25 82 VAL A N 1
ATOM 647 C CA . VAL A 1 82 ? -15.580 -5.424 21.460 1.00 96.25 82 VAL A CA 1
ATOM 648 C C . VAL A 1 82 ? -14.425 -5.671 20.489 1.00 96.25 82 VAL A C 1
ATOM 650 O O . VAL A 1 82 ? -14.594 -5.413 19.297 1.00 96.25 82 VAL A O 1
ATOM 653 N N . ASP A 1 83 ? -13.266 -6.114 20.975 1.00 95.44 83 ASP A N 1
ATOM 654 C CA . ASP A 1 83 ? -12.089 -6.410 20.150 1.00 95.44 83 ASP A CA 1
ATOM 655 C C . ASP A 1 83 ? -12.347 -7.637 19.262 1.00 95.44 83 ASP A C 1
ATOM 657 O O . ASP A 1 83 ? -12.125 -7.566 18.053 1.00 95.44 83 ASP A O 1
ATOM 661 N N . ASP A 1 84 ? -12.931 -8.701 19.825 1.00 94.69 84 ASP A N 1
ATOM 662 C CA . ASP A 1 84 ? -13.337 -9.906 19.087 1.00 94.69 84 ASP A CA 1
ATOM 663 C C . ASP A 1 84 ? -14.359 -9.563 17.988 1.00 94.69 84 ASP A C 1
ATOM 665 O O . ASP A 1 84 ? -14.159 -9.868 16.810 1.00 94.69 84 ASP A O 1
ATOM 669 N N . GLU A 1 85 ? -15.424 -8.836 18.345 1.00 96.00 85 GLU A N 1
ATOM 670 C CA . GLU A 1 85 ? -16.445 -8.394 17.390 1.00 96.00 85 GLU A CA 1
ATOM 671 C C . GLU A 1 85 ? -15.862 -7.479 16.301 1.00 96.00 85 GLU A C 1
ATOM 673 O O . GLU A 1 85 ? -16.277 -7.522 15.138 1.00 96.00 85 GLU A O 1
ATOM 678 N N . PHE A 1 86 ? -14.910 -6.615 16.655 1.00 96.25 86 PHE A N 1
ATOM 679 C CA . PHE A 1 86 ? -14.248 -5.755 15.686 1.00 96.25 86 PHE A CA 1
ATOM 680 C C . PHE A 1 86 ? -13.466 -6.580 14.659 1.00 96.25 86 PHE A C 1
ATOM 682 O O . PHE A 1 86 ? -13.600 -6.311 13.460 1.00 96.25 86 PHE A O 1
ATOM 689 N N . MET A 1 87 ? -12.690 -7.570 15.111 1.00 94.25 87 MET A N 1
ATOM 690 C CA . MET A 1 87 ? -11.878 -8.416 14.235 1.00 94.25 87 MET A CA 1
ATOM 691 C C . MET A 1 87 ? -12.750 -9.248 13.296 1.00 94.25 87 MET A C 1
ATOM 693 O O . MET A 1 87 ? -12.533 -9.187 12.085 1.00 94.25 87 MET A O 1
ATOM 697 N N . ASP A 1 88 ? -13.803 -9.890 13.809 1.00 94.75 88 ASP A N 1
ATOM 698 C CA . ASP A 1 88 ? -14.757 -10.667 13.002 1.00 94.75 88 ASP A CA 1
ATOM 699 C C . ASP A 1 88 ? -15.362 -9.848 11.846 1.00 94.75 88 ASP A C 1
ATOM 701 O O . ASP A 1 88 ? -15.628 -10.368 10.761 1.00 94.75 88 ASP A O 1
ATOM 705 N N . ASN A 1 89 ? -15.568 -8.544 12.058 1.00 94.31 89 ASN A N 1
ATOM 706 C CA . ASN A 1 89 ? -16.184 -7.656 11.073 1.00 94.31 89 ASN A CA 1
ATOM 707 C C . ASN A 1 89 ? -15.189 -6.969 10.121 1.00 94.31 89 ASN A C 1
ATOM 709 O O . ASN A 1 89 ? -15.597 -6.508 9.051 1.00 94.31 89 ASN A O 1
ATOM 713 N N . HIS A 1 90 ? -13.911 -6.838 10.498 1.00 95.75 90 HIS A N 1
ATOM 714 C CA . HIS A 1 90 ? -12.955 -5.978 9.785 1.00 95.75 90 HIS A CA 1
ATOM 715 C C . HIS A 1 90 ? -11.668 -6.675 9.325 1.00 95.75 90 HIS A C 1
ATOM 717 O O . HIS A 1 90 ? -10.895 -6.046 8.597 1.00 95.75 90 HIS A O 1
ATOM 723 N N . GLU A 1 91 ? -11.429 -7.939 9.680 1.00 94.69 91 GLU A N 1
ATOM 724 C CA . GLU A 1 91 ? -10.205 -8.665 9.306 1.00 94.69 91 GLU A CA 1
ATOM 725 C C . GLU A 1 91 ? -9.958 -8.641 7.786 1.00 94.69 91 GLU A C 1
ATOM 727 O O . GLU A 1 91 ? -8.905 -8.192 7.333 1.00 94.69 91 GLU A O 1
ATOM 732 N N . ASP A 1 92 ? -10.961 -8.996 6.979 1.00 95.38 92 ASP A N 1
ATOM 733 C CA . ASP A 1 92 ? -10.835 -9.052 5.515 1.00 95.38 92 ASP A CA 1
ATOM 734 C C . ASP A 1 92 ? -10.444 -7.705 4.886 1.00 95.38 92 ASP A C 1
ATOM 736 O O . ASP A 1 92 ? -9.671 -7.636 3.922 1.00 95.38 92 ASP A O 1
ATOM 740 N N . ILE A 1 93 ? -11.010 -6.602 5.387 1.00 95.75 93 ILE A N 1
ATOM 741 C CA . ILE A 1 93 ? -10.711 -5.269 4.853 1.00 95.75 93 ILE A CA 1
ATOM 742 C C . ILE A 1 93 ? -9.345 -4.779 5.343 1.00 95.75 93 ILE A C 1
ATOM 744 O O . ILE A 1 93 ? -8.616 -4.157 4.565 1.00 95.75 93 ILE A O 1
ATOM 748 N N . LEU A 1 94 ? -8.963 -5.104 6.582 1.00 96.19 94 LEU A N 1
ATOM 749 C CA . LEU A 1 94 ? -7.637 -4.825 7.132 1.00 96.19 94 LEU A CA 1
ATOM 750 C C . LEU A 1 94 ? -6.541 -5.549 6.350 1.00 96.19 94 LEU A C 1
ATOM 752 O O . LEU A 1 94 ? -5.574 -4.902 5.944 1.00 96.19 94 LEU A O 1
ATOM 756 N N . ASP A 1 95 ? -6.723 -6.837 6.052 1.00 96.44 95 ASP A N 1
ATOM 757 C CA . ASP A 1 95 ? -5.787 -7.632 5.250 1.00 96.44 95 ASP A CA 1
ATOM 758 C C . ASP A 1 95 ? -5.539 -6.978 3.880 1.00 96.44 95 ASP A C 1
ATOM 760 O O . ASP A 1 95 ? -4.402 -6.885 3.411 1.00 96.44 95 ASP A O 1
ATOM 764 N N . ARG A 1 96 ? -6.587 -6.436 3.249 1.00 97.50 96 ARG A N 1
ATOM 765 C CA . ARG A 1 96 ? -6.483 -5.759 1.944 1.00 97.50 96 ARG A CA 1
ATOM 766 C C . ARG A 1 96 ? -5.783 -4.406 2.026 1.00 97.50 96 ARG A C 1
ATOM 768 O O . ARG A 1 96 ? -4.969 -4.097 1.155 1.00 97.50 96 ARG A O 1
ATOM 775 N N . PHE A 1 97 ? -6.056 -3.602 3.056 1.00 97.81 97 PHE A N 1
ATOM 776 C CA . PHE A 1 97 ? -5.314 -2.355 3.283 1.00 97.81 97 PHE A CA 1
ATOM 777 C C . PHE A 1 97 ? -3.840 -2.626 3.583 1.00 97.81 97 PHE A C 1
ATOM 779 O O . PHE A 1 97 ? -2.974 -1.930 3.052 1.00 97.81 97 PHE A O 1
ATOM 786 N N . TYR A 1 98 ? -3.540 -3.658 4.371 1.00 96.69 98 TYR A N 1
ATOM 787 C CA . TYR A 1 98 ? -2.165 -4.053 4.639 1.00 96.69 98 TYR A CA 1
ATOM 788 C C . TYR A 1 98 ? -1.444 -4.488 3.358 1.00 96.69 98 TYR A C 1
ATOM 790 O O . TYR A 1 98 ? -0.364 -3.977 3.068 1.00 96.69 98 TYR A O 1
ATOM 798 N N . GLN A 1 99 ? -2.064 -5.347 2.539 1.00 97.50 99 GLN A N 1
ATOM 799 C CA . GLN A 1 99 ? -1.523 -5.749 1.233 1.00 97.50 99 GLN A CA 1
ATOM 800 C C . GLN A 1 99 ? -1.277 -4.556 0.304 1.00 97.50 99 GLN A C 1
ATOM 802 O O . GLN A 1 99 ? -0.285 -4.544 -0.424 1.00 97.50 99 GLN A O 1
ATOM 807 N N . LEU A 1 100 ? -2.142 -3.537 0.334 1.00 98.44 100 LEU A N 1
ATOM 808 C CA . LEU A 1 100 ? -1.918 -2.294 -0.400 1.00 98.44 100 LEU A CA 1
ATOM 809 C C . LEU A 1 100 ? -0.659 -1.566 0.101 1.00 98.44 100 LEU A C 1
ATOM 811 O O . LEU A 1 100 ? 0.183 -1.184 -0.710 1.00 98.44 100 LEU A O 1
ATOM 815 N N . PHE A 1 101 ? -0.523 -1.359 1.415 1.00 97.88 101 PHE A N 1
ATOM 816 C CA . PHE A 1 101 ? 0.625 -0.645 1.988 1.00 97.88 101 PHE A CA 1
ATOM 817 C C . PHE A 1 101 ? 1.943 -1.391 1.751 1.00 97.88 101 PHE A C 1
ATOM 819 O O . PHE A 1 101 ? 2.930 -0.786 1.330 1.00 97.88 101 PHE A O 1
ATOM 826 N N . ASP A 1 102 ? 1.940 -2.706 1.959 1.00 97.31 102 ASP A N 1
ATOM 827 C CA . ASP A 1 102 ? 3.062 -3.593 1.655 1.00 97.31 102 ASP A CA 1
ATOM 828 C C . ASP A 1 102 ? 3.388 -3.585 0.152 1.00 97.31 102 ASP A C 1
ATOM 830 O O . ASP A 1 102 ? 4.552 -3.494 -0.235 1.00 97.31 102 ASP A O 1
ATOM 834 N N . GLY A 1 103 ? 2.367 -3.574 -0.708 1.00 98.06 103 GLY A N 1
ATOM 835 C CA . GLY A 1 103 ? 2.515 -3.444 -2.156 1.00 98.06 103 GLY A CA 1
ATOM 836 C C . GLY A 1 103 ? 3.253 -2.169 -2.573 1.00 98.06 103 GLY A C 1
ATOM 837 O O . GLY A 1 103 ? 4.179 -2.250 -3.380 1.00 98.06 103 GLY A O 1
ATOM 838 N N . ILE A 1 104 ? 2.905 -1.016 -1.990 1.00 98.25 104 ILE A N 1
ATOM 839 C CA . ILE A 1 104 ? 3.590 0.269 -2.239 1.00 98.25 104 ILE A CA 1
ATOM 840 C C . ILE A 1 104 ? 5.064 0.187 -1.811 1.00 98.25 104 ILE A C 1
ATOM 842 O O . ILE A 1 104 ? 5.959 0.607 -2.547 1.00 98.25 104 ILE A O 1
ATOM 846 N N . TYR A 1 105 ? 5.344 -0.381 -0.634 1.00 97.88 105 TYR A N 1
ATOM 847 C CA . TYR A 1 105 ? 6.716 -0.534 -0.138 1.00 97.88 105 TYR A CA 1
ATOM 848 C C . TYR A 1 105 ? 7.557 -1.488 -1.004 1.00 97.88 105 TYR A C 1
ATOM 850 O O . TYR A 1 105 ? 8.700 -1.178 -1.359 1.00 97.88 105 TYR A O 1
ATOM 858 N N . LYS A 1 106 ? 6.992 -2.634 -1.392 1.00 98.25 106 LYS A N 1
ATOM 859 C CA . LYS A 1 106 ? 7.638 -3.591 -2.300 1.00 98.25 106 LYS A CA 1
ATOM 860 C C . LYS A 1 106 ? 7.870 -2.987 -3.677 1.00 98.25 106 LYS A C 1
ATOM 862 O O . LYS A 1 106 ? 8.921 -3.207 -4.267 1.00 98.25 106 LYS A O 1
ATOM 867 N N . TYR A 1 107 ? 6.936 -2.175 -4.172 1.00 98.56 107 TYR A N 1
ATOM 868 C CA . TYR A 1 107 ? 7.085 -1.499 -5.455 1.00 98.56 107 TYR A CA 1
ATOM 869 C C . TYR A 1 107 ? 8.356 -0.650 -5.517 1.00 98.56 107 TYR A C 1
ATOM 871 O O . TYR A 1 107 ? 9.164 -0.831 -6.429 1.00 98.56 107 TYR A O 1
ATOM 879 N N . ILE A 1 108 ? 8.559 0.241 -4.540 1.00 98.12 108 ILE A N 1
ATOM 880 C CA . ILE A 1 108 ? 9.759 1.084 -4.509 1.00 98.12 108 ILE A CA 1
ATOM 881 C C . ILE A 1 108 ? 11.023 0.271 -4.240 1.00 98.12 108 ILE A C 1
ATOM 883 O O . ILE A 1 108 ? 12.046 0.545 -4.862 1.00 98.12 108 ILE A O 1
ATOM 887 N N . SER A 1 109 ? 10.960 -0.732 -3.362 1.00 98.25 109 SER A N 1
ATOM 888 C CA . SER A 1 109 ? 12.116 -1.580 -3.055 1.00 98.25 109 SER A CA 1
ATOM 889 C C . SER A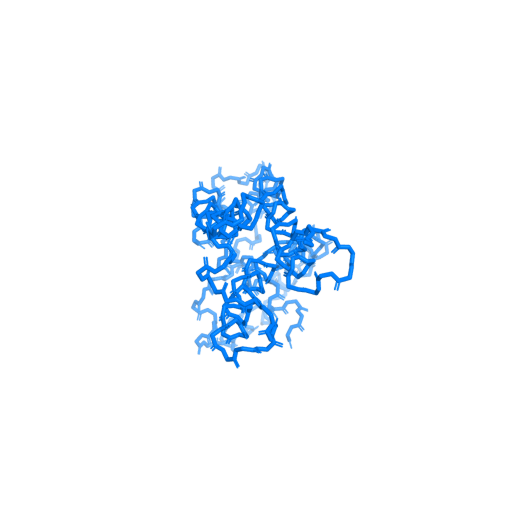 1 109 ? 12.623 -2.291 -4.311 1.00 98.25 109 SER A C 1
ATOM 891 O O . SER A 1 109 ? 13.797 -2.163 -4.653 1.00 98.25 109 SER A O 1
ATOM 893 N N . ASP A 1 110 ? 11.722 -2.922 -5.065 1.00 98.31 110 ASP A N 1
ATOM 894 C CA . ASP A 1 110 ? 12.078 -3.630 -6.295 1.00 98.31 110 ASP A CA 1
ATOM 895 C C . ASP A 1 110 ? 12.487 -2.662 -7.419 1.00 98.31 110 ASP A C 1
ATOM 897 O O . ASP A 1 110 ? 13.334 -2.990 -8.248 1.00 98.31 110 ASP A O 1
ATOM 901 N N . TYR A 1 111 ? 11.910 -1.453 -7.471 1.00 98.19 111 TYR A N 1
ATOM 902 C CA . TYR A 1 111 ? 12.336 -0.439 -8.439 1.00 98.19 111 TYR A CA 1
ATOM 903 C C . TYR A 1 111 ? 13.763 0.049 -8.153 1.00 98.19 111 TYR A C 1
ATOM 905 O O . TYR A 1 111 ? 14.562 0.189 -9.077 1.00 98.19 111 TYR A O 1
ATOM 913 N N . LEU A 1 112 ? 14.114 0.269 -6.883 1.00 97.81 112 LEU A N 1
ATOM 914 C CA . LEU A 1 112 ? 15.481 0.613 -6.486 1.00 97.81 112 LEU A CA 1
ATOM 915 C C . LEU A 1 112 ? 16.455 -0.533 -6.776 1.00 97.81 112 LEU A C 1
ATOM 917 O O . LEU A 1 112 ? 17.545 -0.281 -7.285 1.00 97.81 112 LEU A O 1
ATOM 921 N N . GLU A 1 113 ? 16.054 -1.778 -6.518 1.00 97.81 113 GLU A N 1
ATOM 922 C CA . GLU A 1 113 ? 16.844 -2.961 -6.872 1.00 97.81 113 GLU A CA 1
ATOM 923 C C . GLU A 1 113 ? 17.059 -3.068 -8.388 1.00 97.81 113 GLU A C 1
ATOM 925 O O . GLU A 1 113 ? 18.167 -3.339 -8.846 1.00 97.81 113 GLU A O 1
ATOM 930 N N . PHE A 1 114 ? 16.035 -2.791 -9.196 1.00 97.50 114 PHE A N 1
ATOM 931 C CA . PHE A 1 114 ? 16.170 -2.744 -10.650 1.00 97.50 114 PHE A CA 1
ATOM 932 C C . PHE A 1 114 ? 17.191 -1.689 -11.107 1.00 97.50 114 PHE A C 1
ATOM 934 O O . PHE A 1 114 ? 18.024 -1.975 -11.971 1.00 97.50 114 PHE A O 1
ATOM 941 N N . LEU A 1 115 ? 17.170 -0.490 -10.513 1.00 96.5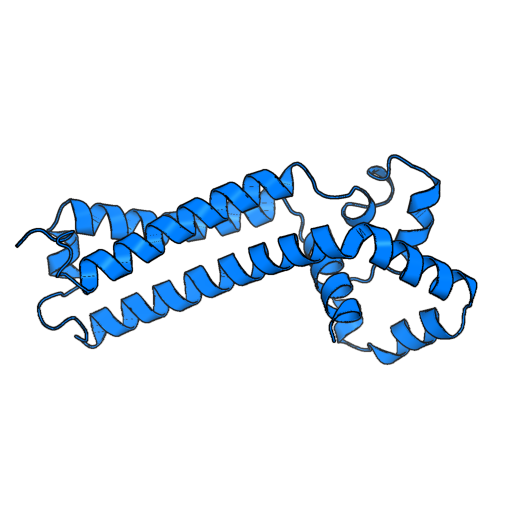6 115 LEU A N 1
ATOM 942 C CA . LEU A 1 115 ? 18.145 0.566 -10.810 1.00 96.56 115 LEU A CA 1
ATOM 943 C C . LEU A 1 115 ? 19.572 0.164 -10.412 1.00 96.56 115 LEU A C 1
ATOM 945 O O . LEU A 1 115 ? 20.505 0.384 -11.184 1.00 96.56 115 LEU A O 1
ATOM 949 N N . ASP A 1 116 ? 19.738 -0.461 -9.249 1.00 96.75 116 ASP A N 1
ATOM 950 C CA . ASP A 1 116 ? 21.027 -0.977 -8.777 1.00 96.75 116 ASP A CA 1
ATOM 951 C C . ASP A 1 116 ? 21.560 -2.097 -9.692 1.00 96.75 116 ASP A C 1
ATOM 953 O O . ASP A 1 116 ? 22.731 -2.096 -10.078 1.00 96.75 116 ASP A O 1
ATOM 957 N N . ASN A 1 117 ? 20.688 -3.002 -10.143 1.00 95.50 117 ASN A N 1
ATOM 958 C CA . ASN A 1 117 ? 21.025 -4.037 -11.121 1.00 95.50 117 ASN A CA 1
ATOM 959 C C . ASN A 1 117 ? 21.454 -3.443 -12.473 1.00 95.50 117 ASN A C 1
ATOM 961 O O . ASN A 1 117 ? 22.397 -3.942 -13.096 1.00 95.50 117 ASN A O 1
ATOM 965 N N . LEU A 1 118 ? 20.816 -2.357 -12.925 1.00 94.69 118 LEU A N 1
ATOM 966 C CA . LEU A 1 118 ? 21.243 -1.624 -14.120 1.00 94.69 118 LEU A CA 1
ATOM 967 C C . LEU A 1 118 ? 22.624 -0.988 -13.946 1.00 94.69 118 LEU A C 1
ATOM 969 O O . LEU A 1 118 ? 23.459 -1.093 -14.844 1.00 94.69 118 LEU A O 1
ATOM 973 N N . GLU A 1 119 ? 22.877 -0.347 -12.807 1.00 93.06 119 GLU A N 1
ATOM 974 C CA . GLU A 1 119 ? 24.162 0.296 -12.517 1.00 93.06 119 GLU A CA 1
ATOM 975 C C . GLU A 1 119 ? 25.306 -0.725 -12.448 1.00 93.06 119 GLU A C 1
ATOM 977 O O . GLU A 1 119 ? 26.386 -0.500 -12.996 1.00 93.06 119 GLU A O 1
ATOM 982 N N . LYS A 1 120 ? 25.046 -1.894 -11.855 1.00 93.50 120 LYS A N 1
ATOM 983 C CA . LYS A 1 120 ? 26.004 -3.006 -11.754 1.00 93.50 120 LYS A CA 1
ATOM 984 C C . LYS A 1 120 ? 26.194 -3.784 -13.058 1.00 93.50 120 LYS A C 1
ATOM 986 O O . LYS A 1 120 ? 27.021 -4.694 -13.104 1.00 93.50 120 LYS A O 1
ATOM 991 N N . GLY A 1 121 ? 25.450 -3.450 -14.114 1.00 91.25 121 GLY A N 1
ATOM 992 C CA . GLY A 1 121 ? 25.543 -4.118 -15.411 1.00 91.25 121 GLY A CA 1
ATOM 993 C C . GLY A 1 121 ? 24.981 -5.542 -15.418 1.00 91.25 121 GLY A C 1
ATOM 994 O O . GLY A 1 121 ? 25.387 -6.346 -16.256 1.00 91.25 121 GLY A O 1
ATOM 995 N N . PHE A 1 122 ? 24.043 -5.862 -14.517 1.00 91.38 122 PHE A N 1
ATOM 996 C CA . PHE A 1 122 ? 23.369 -7.167 -14.464 1.00 91.38 122 PHE A CA 1
ATOM 997 C C . PHE A 1 122 ? 22.727 -7.527 -15.810 1.00 91.38 122 PHE A C 1
ATOM 999 O O . PHE A 1 122 ? 22.840 -8.652 -16.288 1.00 91.38 122 PHE A O 1
ATOM 1006 N N . PHE A 1 123 ? 22.130 -6.534 -16.472 1.00 89.00 123 PHE A N 1
ATOM 1007 C CA . PHE A 1 123 ? 21.470 -6.691 -17.766 1.00 89.00 123 PHE A CA 1
ATOM 1008 C C . PHE A 1 123 ? 22.417 -6.590 -18.974 1.00 89.00 123 PHE A C 1
ATOM 1010 O O . PHE A 1 123 ? 21.919 -6.361 -20.071 1.00 89.00 123 PHE A O 1
ATOM 1017 N N . ILE A 1 124 ? 23.741 -6.744 -18.773 1.00 83.56 124 ILE A N 1
ATOM 1018 C CA . ILE A 1 124 ? 24.894 -6.791 -19.712 1.00 83.56 124 ILE A CA 1
ATOM 1019 C C . ILE A 1 124 ? 24.818 -5.847 -20.928 1.00 83.56 124 ILE A C 1
ATOM 1021 O O . ILE A 1 124 ? 25.674 -4.988 -21.116 1.00 83.56 124 ILE A O 1
ATOM 1025 N N . GLN A 1 125 ? 23.826 -6.045 -21.791 1.00 81.69 125 GLN A N 1
ATOM 1026 C CA . GLN A 1 125 ? 23.538 -5.278 -22.999 1.00 81.69 125 GLN A CA 1
ATOM 1027 C C . GLN A 1 125 ? 22.838 -3.935 -22.722 1.00 81.69 125 GLN A C 1
ATOM 1029 O O . GLN A 1 125 ? 22.858 -3.050 -23.581 1.00 81.69 125 GLN A O 1
ATOM 1034 N N . HIS A 1 126 ? 22.238 -3.758 -21.541 1.00 88.31 126 HIS A N 1
ATOM 1035 C CA . HIS A 1 126 ? 21.478 -2.558 -21.199 1.00 88.31 126 HIS A CA 1
ATOM 1036 C C . HIS A 1 126 ? 22.175 -1.689 -20.154 1.00 88.31 126 HIS A C 1
ATOM 1038 O O . HIS A 1 126 ? 22.624 -2.154 -19.111 1.00 88.31 126 HIS A O 1
ATOM 1044 N N . THR A 1 127 ? 22.211 -0.391 -20.446 1.00 90.69 127 THR A N 1
ATOM 1045 C CA . THR A 1 127 ? 22.587 0.675 -19.517 1.00 90.69 127 THR A CA 1
ATOM 1046 C C . THR A 1 127 ? 21.439 1.668 -19.441 1.00 90.69 127 THR A C 1
ATOM 1048 O O . THR A 1 127 ? 20.646 1.767 -20.382 1.00 90.69 127 THR A O 1
ATOM 1051 N N . LEU A 1 128 ? 21.376 2.461 -18.369 1.00 90.75 128 LEU A N 1
ATOM 1052 C CA . LEU A 1 128 ? 20.375 3.522 -18.245 1.00 90.75 128 LEU A CA 1
ATOM 1053 C C . LEU A 1 128 ? 20.364 4.448 -19.474 1.00 90.75 128 LEU A C 1
ATOM 1055 O O . LEU A 1 128 ? 19.303 4.760 -20.002 1.00 90.75 128 LEU A O 1
ATOM 1059 N N . ALA A 1 129 ? 21.543 4.841 -19.967 1.00 91.12 129 ALA A N 1
ATOM 1060 C CA . ALA A 1 129 ? 21.658 5.704 -21.140 1.00 91.12 129 ALA A CA 1
ATOM 1061 C C . ALA A 1 129 ? 21.037 5.066 -22.392 1.00 91.12 129 ALA A C 1
ATOM 1063 O O . ALA A 1 129 ? 20.285 5.727 -23.100 1.00 91.12 129 ALA A O 1
ATOM 1064 N N . ASN A 1 130 ? 21.305 3.780 -22.639 1.00 92.06 130 ASN A N 1
ATOM 1065 C CA . ASN A 1 130 ? 20.756 3.084 -23.802 1.00 92.06 130 ASN A CA 1
ATOM 1066 C C . ASN A 1 130 ? 19.239 2.886 -23.690 1.00 92.06 130 ASN A C 1
ATOM 1068 O O . ASN A 1 130 ? 18.545 3.026 -24.691 1.00 92.06 130 ASN A O 1
ATOM 1072 N N . ILE A 1 131 ? 18.722 2.607 -22.488 1.00 94.31 131 ILE A N 1
ATOM 1073 C CA . ILE A 1 131 ? 17.275 2.483 -22.243 1.00 94.31 131 ILE A CA 1
ATOM 1074 C C . ILE A 1 131 ? 16.566 3.812 -22.514 1.00 94.31 131 ILE A C 1
ATOM 1076 O O . ILE A 1 131 ? 15.511 3.824 -23.131 1.00 94.31 131 ILE A O 1
ATOM 1080 N N . LEU A 1 132 ? 17.153 4.938 -22.101 1.00 94.44 132 LEU A N 1
ATOM 1081 C CA . LEU A 1 132 ? 16.566 6.265 -22.313 1.00 94.44 132 LEU A CA 1
ATOM 1082 C C . LEU A 1 132 ? 16.630 6.750 -23.773 1.00 94.44 132 LEU A C 1
ATOM 1084 O O . LEU A 1 132 ? 15.960 7.723 -24.114 1.00 94.44 132 LEU A O 1
ATOM 1088 N N . LEU A 1 133 ? 17.440 6.114 -24.624 1.00 94.50 133 LEU A N 1
ATOM 1089 C CA . LEU A 1 133 ? 17.443 6.361 -26.071 1.00 94.50 133 LEU A CA 1
ATOM 1090 C C . LEU A 1 133 ? 16.360 5.557 -26.802 1.00 94.50 133 LEU A C 1
ATOM 1092 O O . LEU A 1 133 ? 15.990 5.915 -27.921 1.00 94.50 133 LEU A O 1
ATOM 1096 N N . ASP A 1 134 ? 15.864 4.487 -26.183 1.00 94.50 134 ASP A N 1
ATOM 1097 C CA . ASP A 1 134 ? 14.726 3.718 -26.665 1.00 94.50 134 ASP A CA 1
ATOM 1098 C C . ASP A 1 134 ? 13.412 4.387 -26.232 1.00 94.50 134 ASP A C 1
ATOM 1100 O O . ASP A 1 134 ? 13.301 4.900 -25.120 1.00 94.50 134 ASP A O 1
ATOM 1104 N N . THR A 1 135 ? 12.411 4.421 -27.115 1.00 95.44 135 THR A N 1
ATOM 1105 C CA . THR A 1 135 ? 11.156 5.142 -26.830 1.00 95.44 135 THR A CA 1
ATOM 1106 C C . THR A 1 135 ? 10.335 4.440 -25.751 1.00 95.44 135 THR A C 1
ATOM 1108 O O . THR A 1 135 ? 9.877 5.100 -24.815 1.00 95.44 135 THR A O 1
ATOM 1111 N N . ASP A 1 136 ? 10.203 3.115 -25.839 1.00 96.12 136 ASP A N 1
ATOM 1112 C CA . ASP A 1 136 ? 9.451 2.319 -24.867 1.00 96.12 136 ASP A CA 1
ATOM 1113 C C . ASP A 1 136 ? 10.198 2.269 -23.532 1.00 96.12 136 ASP A C 1
ATOM 1115 O O . ASP A 1 136 ? 9.611 2.458 -22.465 1.00 96.12 136 ASP A O 1
ATOM 1119 N N . GLY A 1 137 ? 11.521 2.098 -23.585 1.00 96.38 137 GLY A N 1
ATOM 1120 C CA . GLY A 1 137 ? 12.393 2.152 -22.418 1.00 96.38 137 GLY A CA 1
ATOM 1121 C C . GLY A 1 137 ? 12.299 3.483 -21.674 1.00 96.38 137 GLY A C 1
ATOM 1122 O O . GLY A 1 137 ? 12.069 3.500 -20.463 1.00 96.38 137 GLY A O 1
ATOM 1123 N N . ALA A 1 138 ? 12.412 4.608 -22.384 1.00 96.75 138 ALA A N 1
ATOM 1124 C CA . ALA A 1 138 ? 12.273 5.935 -21.791 1.00 96.75 138 ALA A CA 1
ATOM 1125 C C . ALA A 1 138 ? 10.890 6.150 -21.160 1.00 96.75 138 ALA A C 1
ATOM 1127 O O . ALA A 1 138 ? 10.806 6.666 -20.039 1.00 96.75 138 ALA A O 1
ATOM 1128 N N . GLN A 1 139 ? 9.820 5.737 -21.847 1.00 97.56 139 GLN A N 1
ATOM 1129 C CA . GLN A 1 139 ? 8.458 5.812 -21.325 1.00 97.56 139 GLN A CA 1
ATOM 1130 C C . GLN A 1 139 ? 8.321 5.023 -20.019 1.00 97.56 139 GLN A C 1
ATOM 1132 O O . GLN A 1 139 ? 7.937 5.602 -19.002 1.00 97.56 139 GLN A O 1
ATOM 1137 N N . LEU A 1 140 ? 8.685 3.738 -20.014 1.00 97.81 140 LEU A N 1
ATOM 1138 C CA . LEU A 1 140 ? 8.528 2.883 -18.839 1.00 97.81 140 LEU A CA 1
ATOM 1139 C C . LEU A 1 140 ? 9.377 3.359 -17.652 1.00 97.81 140 LEU A C 1
ATOM 1141 O O . LEU A 1 140 ? 8.912 3.323 -16.515 1.00 97.81 140 LEU A O 1
ATOM 1145 N N . MET A 1 141 ? 10.589 3.872 -17.887 1.00 97.00 141 MET A N 1
ATOM 1146 C CA . MET A 1 141 ? 11.415 4.470 -16.826 1.00 97.00 141 MET A CA 1
ATOM 1147 C C . MET A 1 141 ? 10.741 5.697 -16.198 1.00 97.00 141 MET A C 1
ATOM 1149 O O . MET A 1 141 ? 10.762 5.883 -14.975 1.00 97.00 141 MET A O 1
ATOM 1153 N N . CYS A 1 142 ? 10.122 6.543 -17.026 1.00 96.88 142 CYS A N 1
ATOM 1154 C CA . CYS A 1 142 ? 9.399 7.720 -16.553 1.00 96.88 142 CYS A CA 1
ATOM 1155 C C . CYS A 1 142 ? 8.136 7.331 -15.780 1.00 96.88 142 CYS A C 1
ATOM 1157 O O . CYS A 1 142 ? 7.868 7.904 -14.717 1.00 96.88 142 CYS A O 1
ATOM 1159 N N . GLU A 1 143 ? 7.379 6.357 -16.284 1.00 97.56 143 GLU A N 1
ATOM 1160 C CA . GLU A 1 143 ? 6.187 5.822 -15.626 1.00 97.56 143 GLU A CA 1
ATOM 1161 C C . GLU A 1 143 ? 6.539 5.189 -14.285 1.00 97.56 143 GLU A C 1
ATOM 1163 O O . GLU A 1 143 ? 5.933 5.553 -13.280 1.00 97.56 143 GLU A O 1
ATOM 1168 N N . ALA A 1 144 ? 7.579 4.352 -14.226 1.00 97.56 144 ALA A N 1
ATOM 1169 C CA . ALA A 1 144 ? 7.974 3.666 -13.003 1.00 97.56 144 ALA A CA 1
ATOM 1170 C C . ALA A 1 144 ? 8.251 4.651 -11.851 1.00 97.56 144 ALA A C 1
ATOM 1172 O O . ALA A 1 144 ? 7.731 4.498 -10.740 1.00 97.56 144 ALA A O 1
ATOM 1173 N N . SER A 1 145 ? 9.007 5.721 -12.130 1.00 96.44 145 SER A N 1
ATOM 1174 C CA . SER A 1 145 ? 9.268 6.781 -11.148 1.00 96.44 145 SER A CA 1
ATOM 1175 C C . SER A 1 145 ? 8.021 7.604 -10.812 1.00 96.44 145 SER A C 1
ATOM 1177 O O . SER A 1 145 ? 7.833 8.017 -9.664 1.00 96.44 145 SER A O 1
ATOM 1179 N N . SER A 1 146 ? 7.181 7.888 -11.807 1.00 97.56 146 SER A N 1
ATOM 1180 C CA . SER A 1 146 ? 5.994 8.727 -11.629 1.00 97.56 146 SER A CA 1
ATOM 1181 C C . SER A 1 146 ? 4.897 8.008 -10.852 1.00 97.56 146 SER A C 1
ATOM 1183 O O . SER A 1 146 ? 4.255 8.637 -10.015 1.00 97.56 146 SER A O 1
ATOM 1185 N N . PHE A 1 147 ? 4.719 6.702 -11.056 1.00 98.25 147 PHE A N 1
ATOM 1186 C CA . PHE A 1 147 ? 3.735 5.895 -10.341 1.00 98.25 147 PHE A CA 1
ATOM 1187 C C . PHE A 1 147 ? 4.000 5.883 -8.846 1.00 98.25 147 PHE A C 1
ATOM 1189 O O . PHE A 1 147 ? 3.093 6.235 -8.104 1.00 98.25 147 PHE A O 1
ATOM 1196 N N . TYR A 1 148 ? 5.240 5.674 -8.397 1.00 98.00 148 TYR A N 1
ATOM 1197 C CA . TYR A 1 148 ? 5.545 5.771 -6.965 1.00 98.00 148 TYR A CA 1
ATOM 1198 C C . TYR A 1 148 ? 5.179 7.142 -6.372 1.00 98.00 148 TYR A C 1
ATOM 1200 O O . TYR A 1 148 ? 4.599 7.243 -5.293 1.00 98.00 148 TYR A O 1
ATOM 1208 N N . LYS A 1 149 ? 5.469 8.233 -7.097 1.00 97.88 149 LYS A N 1
ATOM 1209 C CA . LYS A 1 149 ? 5.098 9.589 -6.652 1.00 97.88 149 LYS A CA 1
ATOM 1210 C C . LYS A 1 149 ? 3.581 9.754 -6.564 1.00 97.88 149 LYS A C 1
ATOM 1212 O O . LYS A 1 149 ? 3.092 10.382 -5.628 1.00 97.88 149 LYS A O 1
ATOM 1217 N N . VAL A 1 150 ? 2.846 9.209 -7.532 1.00 98.25 150 VAL A N 1
ATOM 1218 C CA . VAL A 1 150 ? 1.380 9.223 -7.551 1.00 98.25 150 VAL A CA 1
ATOM 1219 C C . VAL A 1 150 ? 0.814 8.369 -6.419 1.00 98.25 150 VAL A C 1
ATOM 1221 O O . VAL A 1 150 ? -0.086 8.839 -5.735 1.00 98.25 150 VAL A O 1
ATOM 1224 N N . GLU A 1 151 ? 1.354 7.177 -6.172 1.00 97.81 151 GLU A N 1
ATOM 1225 C CA . GLU A 1 151 ? 0.980 6.306 -5.054 1.00 97.81 151 GLU A CA 1
ATOM 1226 C C . GLU A 1 151 ? 1.127 7.039 -3.721 1.00 97.81 151 GLU A C 1
ATOM 1228 O O . GLU A 1 151 ? 0.154 7.133 -2.978 1.00 97.81 151 GLU A O 1
ATOM 1233 N N . LEU A 1 152 ? 2.288 7.646 -3.445 1.00 97.31 152 LEU A N 1
ATOM 1234 C CA . LEU A 1 152 ? 2.511 8.409 -2.212 1.00 97.31 152 LEU A CA 1
ATOM 1235 C C . LEU A 1 152 ? 1.573 9.615 -2.085 1.00 97.31 152 LEU A C 1
ATOM 1237 O O . LEU A 1 152 ? 1.025 9.870 -1.011 1.00 97.31 152 LEU A O 1
ATOM 1241 N N . LEU A 1 153 ? 1.371 10.357 -3.177 1.00 97.94 153 LEU A N 1
ATOM 1242 C CA . LEU A 1 153 ? 0.484 11.517 -3.186 1.00 97.94 153 LEU A CA 1
ATOM 1243 C C . LEU A 1 153 ? -0.976 11.113 -2.954 1.00 97.94 153 LEU A C 1
ATOM 1245 O O . LEU A 1 153 ? -1.699 11.786 -2.221 1.00 97.94 153 LEU A O 1
ATOM 1249 N N . LEU A 1 154 ? -1.428 10.035 -3.591 1.00 97.62 154 LEU A N 1
ATOM 1250 C CA . LEU A 1 154 ? -2.773 9.513 -3.398 1.00 97.62 154 LEU A CA 1
ATOM 1251 C C . LEU A 1 154 ? -2.938 8.960 -1.989 1.00 97.62 154 LEU A C 1
ATOM 1253 O O . LEU A 1 154 ? -3.952 9.257 -1.365 1.00 97.62 154 LEU A O 1
ATOM 1257 N N . LEU A 1 155 ? -1.947 8.230 -1.475 1.00 96.62 155 LEU A N 1
ATOM 1258 C CA . LEU A 1 155 ? -1.952 7.692 -0.122 1.00 96.62 155 LEU A CA 1
ATOM 1259 C C . LEU A 1 155 ? -2.191 8.810 0.897 1.00 96.62 155 LEU A C 1
ATOM 1261 O O . LEU A 1 155 ? -3.104 8.699 1.706 1.00 96.62 155 LEU A O 1
ATOM 1265 N N . ASP A 1 156 ? -1.453 9.917 0.795 1.00 95.19 156 ASP A N 1
ATOM 1266 C CA . ASP A 1 156 ? -1.608 11.062 1.696 1.00 95.19 156 ASP A CA 1
ATOM 1267 C C . ASP A 1 156 ? -2.962 11.778 1.541 1.00 95.19 156 ASP A C 1
ATOM 1269 O O . ASP A 1 156 ? -3.620 12.116 2.524 1.00 95.19 156 ASP A O 1
ATOM 1273 N N . ARG A 1 157 ? -3.431 11.964 0.301 1.00 96.69 157 ARG A N 1
ATOM 1274 C CA . ARG A 1 157 ? -4.685 12.688 0.021 1.00 96.69 157 ARG A CA 1
ATOM 1275 C C . ARG A 1 157 ? -5.950 11.895 0.320 1.00 96.69 157 ARG A C 1
ATOM 1277 O O . ARG A 1 157 ? -7.011 12.499 0.475 1.00 96.69 157 ARG A O 1
ATOM 1284 N N . LYS A 1 158 ? -5.873 10.568 0.271 1.00 97.00 158 LYS A N 1
ATOM 1285 C CA . LYS A 1 158 ? -7.038 9.680 0.311 1.00 97.00 158 LYS A CA 1
ATOM 1286 C C . LYS A 1 158 ? -7.124 8.861 1.587 1.00 97.00 158 LYS A C 1
ATOM 1288 O O . LYS A 1 158 ? -8.230 8.516 1.983 1.00 97.00 158 LYS A O 1
ATOM 1293 N N . ILE A 1 159 ? -5.992 8.568 2.222 1.00 96.56 159 ILE A N 1
ATOM 1294 C CA . ILE A 1 159 ? -5.935 7.783 3.452 1.00 96.56 159 ILE A CA 1
ATOM 1295 C C . ILE A 1 159 ? -5.105 8.575 4.475 1.00 96.56 159 ILE A C 1
ATOM 1297 O O . ILE A 1 159 ? -3.875 8.465 4.509 1.00 96.56 159 ILE A O 1
ATOM 1301 N N . PRO A 1 160 ? -5.748 9.413 5.307 1.00 95.06 160 PRO A N 1
ATOM 1302 C CA . PRO A 1 160 ? -5.047 10.258 6.269 1.00 95.06 160 PRO A CA 1
ATOM 1303 C C . PRO A 1 160 ? -4.101 9.456 7.169 1.00 95.06 160 PRO A C 1
ATOM 1305 O O . PRO A 1 160 ? -4.374 8.300 7.491 1.00 95.06 160 PRO A O 1
ATOM 1308 N N . GLY A 1 161 ? -2.999 10.078 7.603 1.00 95.44 161 GLY A N 1
ATOM 1309 C CA . GLY A 1 161 ? -2.008 9.451 8.493 1.00 95.44 161 GLY A CA 1
ATOM 1310 C C . GLY A 1 161 ? -2.632 8.709 9.685 1.00 95.44 161 GLY A C 1
ATOM 1311 O O . GLY A 1 161 ? -2.447 7.499 9.776 1.00 95.44 161 GLY A O 1
ATOM 1312 N N . PRO A 1 162 ? -3.482 9.359 10.506 1.00 95.69 162 PRO A N 1
ATOM 1313 C CA . PRO A 1 162 ? -4.110 8.708 11.660 1.00 95.69 162 PRO A CA 1
ATOM 1314 C C . PRO A 1 162 ? -4.963 7.479 11.311 1.00 95.69 162 PRO A C 1
ATOM 1316 O O . PRO A 1 162 ? -5.048 6.536 12.090 1.00 95.69 162 PRO A O 1
ATOM 1319 N N . THR A 1 163 ? -5.598 7.470 10.137 1.00 96.81 163 THR A N 1
ATOM 1320 C CA . THR A 1 163 ? -6.375 6.322 9.648 1.00 96.81 163 THR A CA 1
ATOM 1321 C C . THR A 1 163 ? -5.452 5.164 9.282 1.00 96.81 163 THR A C 1
ATOM 1323 O O . THR A 1 163 ? -5.715 4.030 9.677 1.00 96.81 163 THR A O 1
ATOM 1326 N N . ARG A 1 164 ? -4.343 5.447 8.582 1.00 96.75 164 ARG A N 1
ATOM 1327 C CA . ARG A 1 164 ? -3.327 4.439 8.238 1.00 96.75 164 ARG A CA 1
ATOM 1328 C C . ARG A 1 164 ? -2.707 3.819 9.483 1.00 96.75 164 ARG A C 1
ATOM 1330 O O . ARG A 1 164 ? -2.577 2.603 9.539 1.00 96.75 164 ARG A O 1
ATOM 1337 N N . GLU A 1 165 ? -2.363 4.639 10.473 1.00 96.69 165 GLU A N 1
ATOM 1338 C CA . GLU A 1 165 ? -1.783 4.175 11.738 1.00 96.69 165 GLU A CA 1
ATOM 1339 C C . GLU A 1 165 ? -2.701 3.167 12.428 1.00 96.69 165 GLU A C 1
ATOM 1341 O O . GLU A 1 165 ? -2.275 2.051 12.711 1.00 96.69 165 GLU A O 1
ATOM 1346 N N . LYS A 1 166 ? -3.985 3.510 12.593 1.00 96.94 166 LYS A N 1
ATOM 1347 C CA . LYS A 1 166 ? -4.979 2.606 13.188 1.00 96.94 166 LYS A CA 1
ATOM 1348 C C . LYS A 1 166 ? -5.131 1.301 12.421 1.00 96.94 166 LYS A C 1
ATOM 1350 O O . LYS A 1 166 ? -5.190 0.247 13.038 1.00 96.94 166 LYS A O 1
ATOM 1355 N N . MET A 1 167 ? -5.185 1.356 11.089 1.00 96.69 167 MET A N 1
ATOM 1356 C CA . MET A 1 167 ? -5.290 0.151 10.256 1.00 96.69 167 MET A CA 1
ATOM 1357 C C . MET A 1 167 ? -4.069 -0.756 10.416 1.00 96.69 167 MET A C 1
ATOM 1359 O O . MET A 1 167 ? -4.215 -1.961 10.592 1.00 96.69 167 MET A O 1
ATOM 1363 N N . VAL A 1 168 ? -2.864 -0.180 10.381 1.00 96.31 168 VAL A N 1
ATOM 1364 C CA . VAL A 1 168 ? -1.615 -0.936 10.544 1.00 96.31 168 VAL A CA 1
ATOM 1365 C C . VAL A 1 168 ? -1.547 -1.577 11.927 1.00 96.31 168 VAL A C 1
ATOM 1367 O O . VAL A 1 168 ? -1.154 -2.734 12.036 1.00 96.31 168 VAL A O 1
ATOM 1370 N N . ILE A 1 169 ? -1.948 -0.855 12.973 1.00 96.75 169 ILE A N 1
ATOM 1371 C CA . ILE A 1 169 ? -1.905 -1.365 14.345 1.00 96.75 169 ILE A CA 1
ATOM 1372 C C . ILE A 1 169 ? -2.982 -2.417 14.586 1.00 96.75 169 ILE A C 1
ATOM 1374 O O . ILE A 1 169 ? -2.675 -3.452 15.166 1.00 96.75 169 ILE A O 1
ATOM 1378 N N . ALA A 1 170 ? -4.200 -2.219 14.082 1.00 96.06 170 ALA A N 1
ATOM 1379 C CA . ALA A 1 170 ? -5.251 -3.231 14.140 1.00 96.06 170 ALA A CA 1
ATOM 1380 C C . ALA A 1 170 ? -4.824 -4.533 13.440 1.00 96.06 170 ALA A C 1
ATOM 1382 O O . ALA A 1 170 ? -4.937 -5.609 14.019 1.00 96.06 170 ALA A O 1
ATOM 1383 N N . PHE A 1 171 ? -4.247 -4.437 12.236 1.00 95.81 171 PHE A N 1
ATOM 1384 C CA . PHE A 1 171 ? -3.693 -5.600 11.538 1.00 95.81 171 PHE A CA 1
ATOM 1385 C C . PHE A 1 171 ? -2.551 -6.259 12.333 1.00 95.81 171 PHE A C 1
ATOM 1387 O O . PHE A 1 171 ? -2.509 -7.480 12.464 1.00 95.81 171 PHE A O 1
ATOM 1394 N N . TYR A 1 172 ? -1.634 -5.462 12.893 1.00 94.62 172 TYR A N 1
ATOM 1395 C CA . TYR A 1 172 ? -0.516 -5.972 13.691 1.00 94.62 172 TYR A CA 1
ATOM 1396 C C . TYR A 1 172 ? -0.989 -6.727 14.939 1.00 94.62 172 TYR A C 1
ATOM 1398 O O . TYR A 1 172 ? -0.465 -7.798 15.213 1.00 94.62 172 TYR A O 1
ATOM 1406 N N . ARG A 1 173 ? -2.001 -6.214 15.652 1.00 93.38 173 ARG A N 1
ATOM 1407 C CA . ARG A 1 173 ? -2.609 -6.882 16.818 1.00 93.38 173 ARG A CA 1
ATOM 1408 C C . ARG A 1 173 ? -3.315 -8.190 16.448 1.00 93.38 173 ARG A C 1
ATOM 1410 O O . ARG A 1 173 ? -3.307 -9.121 17.237 1.00 93.38 173 ARG A O 1
ATOM 1417 N N . SER A 1 174 ? -3.904 -8.272 15.253 1.00 87.56 174 SER A N 1
ATOM 1418 C CA . SER A 1 174 ? -4.594 -9.478 14.771 1.00 87.56 174 SER A CA 1
ATOM 1419 C C . SER A 1 174 ? -3.636 -10.619 14.397 1.00 87.56 174 SER A C 1
ATOM 1421 O O . SER A 1 174 ? -3.952 -11.789 14.615 1.00 87.56 174 SER A O 1
ATOM 1423 N N . LYS A 1 175 ? -2.477 -10.303 13.799 1.00 82.44 175 LYS A N 1
ATOM 1424 C CA . LYS A 1 175 ? -1.574 -11.307 13.198 1.00 82.44 175 LYS A CA 1
ATOM 1425 C C . LYS A 1 175 ? -0.239 -11.502 13.935 1.00 82.44 175 LYS A C 1
ATOM 1427 O O . LYS A 1 175 ? 0.498 -12.417 13.563 1.00 82.44 175 LYS A O 1
ATOM 1432 N N . GLY A 1 176 ? 0.111 -10.624 14.878 1.00 58.69 176 GLY A N 1
ATOM 1433 C CA . GLY A 1 176 ? 1.375 -10.628 15.632 1.00 58.69 176 GLY A CA 1
ATOM 1434 C C . GLY A 1 176 ? 1.262 -11.338 16.969 1.00 58.69 176 GLY A C 1
ATOM 1435 O O . GLY A 1 17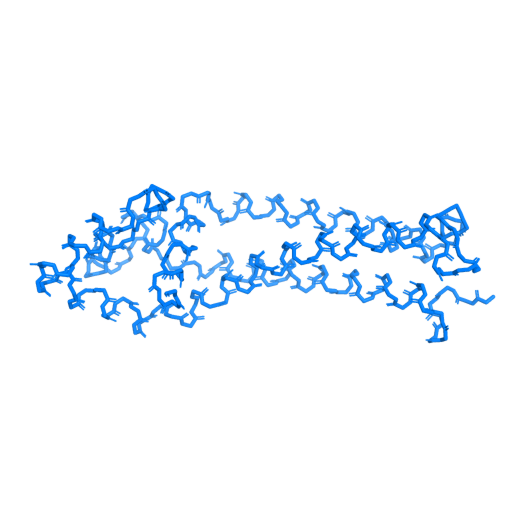6 ? 2.165 -12.159 17.253 1.00 58.69 176 GLY A O 1
#

Organism: NCBI:txid4796